Protein AF-A0A8E0RUT9-F1 (afdb_monomer_lite)

Sequence (153 aa):
MPPTNKKTEAVKDSVINVTVAFLDEHVESFKVLGRCLGQQLYDLVIGKLGSFEYQYFDLAFLDVEGNHNGRGFLYSFIRYLFALQLKRDFFNGLLHSNRNTSLLLAAFIVQSELGDYMETECKSYAYLKKHHLLRSAPDSYLMRVMELHQTLV

Radius of gyration: 24.09 Å; chains: 1; bounding box: 46×38×88 Å

pLDDT: mean 71.98, std 14.29, range [40.0, 93.06]

Foldseek 3Di:
DDDDDPPPPPPDFDWDWDWDQDPVRDIDIDTDTPPDDLVNVLCVVVVVVDDDCSVPDDDDDDDPVNPPVVCVVVVVVVVVVVLVVVVVCLLVVVDDDDLVVSLLNLLVVCCVPVNADDCVVPVDLVVVCVPVSCVPPDRVSSRSSSVSSNVPD

Secondary structure (DSSP, 8-state):
--------------EEEEEEE-TTS-EEEEEEETT--HHHHHHHHHHHH-TTSGGG--PPP--TT--TTHHHHHHHHHHHHHHHHHHHHHHTT-S---HHHHHHHHHHHHHHHH-S--TTT-SSGGGGGGSTTTTTS-HHHHHHHHHHHTT--

Organism: NCBI:txid27845

InterPro domains:
  IPR000299 FERM domain [PS50057] (1-153)
  IPR014352 FERM/acyl-CoA-binding protein superfamily [G3DSA:1.20.80.10] (72-153)
  IPR018979 FERM, N-terminal [PF09379] (20-68)
  IPR019748 FERM central domain [PF00373] (77-151)
  IPR019748 FERM central domain [cd14473] (79-153)
  IPR029071 Ubiquitin-like domain superfamily [SSF54236] (14-68)
  IPR035963 FERM superfamily, second domain [SSF47031] (76-152)
  IPR051835 RAC1-specific guanine nucleotide exchange factor [PTHR45858] (79-151)

Structure (mmCIF, N/CA/C/O backbone):
data_AF-A0A8E0RUT9-F1
#
_entry.id   AF-A0A8E0RUT9-F1
#
loop_
_atom_site.group_PDB
_atom_site.id
_atom_site.type_symbol
_atom_site.label_atom_id
_atom_site.label_alt_id
_atom_site.label_comp_id
_atom_site.label_asym_id
_atom_site.label_entity_id
_atom_site.label_seq_id
_atom_site.pdbx_PDB_ins_code
_atom_site.Cartn_x
_atom_site.Cartn_y
_atom_site.Cartn_z
_atom_site.occupancy
_atom_site.B_iso_or_equiv
_atom_site.auth_seq_id
_atom_site.auth_comp_id
_atom_site.auth_asym_id
_atom_site.auth_atom_id
_atom_site.pdbx_PDB_model_num
ATOM 1 N N . MET A 1 1 ? -16.605 -20.788 64.939 1.00 46.91 1 MET A N 1
ATOM 2 C CA . MET A 1 1 ? -16.341 -20.005 63.712 1.00 46.91 1 MET A CA 1
ATOM 3 C C . MET A 1 1 ? -16.021 -20.962 62.574 1.00 46.91 1 MET A C 1
ATOM 5 O O . MET A 1 1 ? -15.050 -21.693 62.713 1.00 46.91 1 MET A O 1
ATOM 9 N N . PRO A 1 2 ? -16.805 -20.988 61.486 1.00 44.12 2 PRO A N 1
ATOM 10 C CA . PRO A 1 2 ? -16.367 -21.492 60.189 1.00 44.12 2 PRO A CA 1
ATOM 11 C C . PRO A 1 2 ? -15.954 -20.329 59.256 1.00 44.12 2 PRO A C 1
ATOM 13 O O . PRO A 1 2 ? -16.299 -19.175 59.530 1.00 44.12 2 PRO A O 1
ATOM 16 N N . PRO A 1 3 ? -15.167 -20.600 58.199 1.00 43.62 3 PRO A N 1
ATOM 17 C CA . PRO A 1 3 ? -14.435 -19.580 57.456 1.00 43.62 3 PRO A CA 1
ATOM 18 C C . PRO A 1 3 ? -15.336 -18.773 56.515 1.00 43.62 3 PRO A C 1
ATOM 20 O O . PRO A 1 3 ? -16.315 -19.268 55.957 1.00 43.62 3 PRO A O 1
ATOM 23 N N . THR A 1 4 ? -14.970 -17.508 56.330 1.00 45.06 4 THR A N 1
ATOM 24 C CA . THR A 1 4 ? -15.587 -16.565 55.400 1.00 45.06 4 THR A CA 1
ATOM 25 C C . THR A 1 4 ? -15.369 -17.010 53.954 1.00 45.06 4 THR A C 1
ATOM 27 O O . THR A 1 4 ? -14.261 -16.980 53.423 1.00 45.06 4 THR A O 1
ATOM 30 N N . ASN A 1 5 ? -16.458 -17.414 53.299 1.00 40.00 5 ASN A N 1
ATOM 31 C CA . ASN A 1 5 ? -16.493 -17.673 51.868 1.00 40.00 5 ASN A CA 1
ATOM 32 C C . ASN A 1 5 ? -16.361 -16.328 51.135 1.00 40.00 5 ASN A C 1
ATOM 34 O O . ASN A 1 5 ? -17.301 -15.527 51.128 1.00 40.00 5 ASN A O 1
ATOM 38 N N . LYS A 1 6 ? -15.185 -16.048 50.559 1.00 46.47 6 LYS A N 1
ATOM 39 C CA . LYS A 1 6 ? -15.023 -14.961 49.588 1.00 46.47 6 LYS A CA 1
ATOM 40 C C . LYS A 1 6 ? -15.904 -15.309 48.391 1.00 46.47 6 LYS A C 1
ATOM 42 O O . LYS A 1 6 ? -15.520 -16.119 47.556 1.00 46.47 6 LYS A O 1
ATOM 47 N N . LYS A 1 7 ? -17.102 -14.722 48.335 1.00 40.41 7 LYS A N 1
ATOM 48 C CA . LYS A 1 7 ? -17.927 -14.716 47.129 1.00 40.41 7 LYS A CA 1
ATOM 49 C C . LYS A 1 7 ? -17.090 -14.086 46.020 1.00 40.41 7 LYS A C 1
ATOM 51 O O . LYS A 1 7 ? -16.841 -12.886 46.040 1.00 40.41 7 LYS A O 1
ATOM 56 N N . THR A 1 8 ? -16.632 -14.903 45.083 1.00 45.19 8 THR A N 1
ATOM 57 C CA . THR A 1 8 ? -16.187 -14.443 43.773 1.00 45.19 8 THR A CA 1
ATOM 58 C C . THR A 1 8 ? -17.423 -13.857 43.100 1.00 45.19 8 THR A C 1
ATOM 60 O O . THR A 1 8 ? -18.260 -14.590 42.576 1.00 45.19 8 THR A O 1
ATOM 63 N N . GLU A 1 9 ? -17.618 -12.546 43.229 1.00 42.91 9 GLU A N 1
ATOM 64 C CA . GLU A 1 9 ? -18.656 -11.835 42.493 1.00 42.91 9 GLU A CA 1
ATOM 65 C C . GLU A 1 9 ? -18.352 -11.999 41.004 1.00 42.91 9 GLU A C 1
ATOM 67 O O . GLU A 1 9 ? -17.346 -11.506 40.495 1.00 42.91 9 GLU A O 1
ATOM 72 N N . ALA A 1 10 ? -19.190 -12.772 40.313 1.00 50.81 10 ALA A N 1
ATOM 73 C CA . ALA A 1 10 ? -19.152 -12.870 38.868 1.00 50.81 10 ALA A CA 1
ATOM 74 C C . ALA A 1 10 ? -19.429 -11.469 38.309 1.00 50.81 10 ALA A C 1
ATOM 76 O O . ALA A 1 10 ? -20.559 -10.983 38.381 1.00 50.81 10 ALA A O 1
ATOM 77 N N . VAL A 1 11 ? -18.385 -10.809 37.801 1.00 58.06 11 VAL A N 1
ATOM 78 C CA . VAL A 1 11 ? -18.504 -9.531 37.097 1.00 58.06 11 VAL A CA 1
ATOM 79 C C . VAL A 1 11 ? -19.512 -9.743 35.972 1.00 58.06 11 VAL A C 1
ATOM 81 O O . VAL A 1 11 ? -19.301 -10.558 35.075 1.00 58.06 11 VAL A O 1
ATOM 84 N N . LYS A 1 12 ? -20.661 -9.074 36.079 1.00 58.72 12 LYS A N 1
ATOM 85 C CA . LYS A 1 12 ? -21.723 -9.117 35.078 1.00 58.72 12 LYS A CA 1
ATOM 86 C C . LYS A 1 12 ? -21.131 -8.520 33.804 1.00 58.72 12 LYS A C 1
ATOM 88 O O . LYS A 1 12 ? -20.824 -7.330 33.801 1.00 58.72 12 LYS A O 1
ATOM 93 N N . ASP A 1 13 ? -20.919 -9.327 32.766 1.00 64.81 13 ASP A N 1
ATOM 94 C CA . ASP A 1 13 ? -20.363 -8.810 31.516 1.00 64.81 13 ASP A CA 1
ATOM 95 C C . ASP A 1 13 ? -21.309 -7.750 30.953 1.00 64.81 13 ASP A C 1
ATOM 97 O O . ASP A 1 13 ? -22.420 -8.051 30.510 1.00 64.81 13 ASP A O 1
ATOM 101 N N . SER A 1 14 ? -20.885 -6.492 30.998 1.00 79.94 14 SER A N 1
ATOM 102 C CA . SER A 1 14 ? -21.578 -5.420 30.303 1.00 79.94 14 SER A CA 1
ATOM 103 C C . SER A 1 14 ? -21.411 -5.638 28.804 1.00 79.94 14 SER A C 1
ATOM 105 O O . SER A 1 14 ? -20.321 -5.947 28.334 1.00 79.94 14 SER A O 1
ATOM 107 N N . VAL A 1 15 ? -22.489 -5.511 28.035 1.00 85.00 15 VAL A N 1
ATOM 108 C CA . VAL A 1 15 ? -22.394 -5.501 26.571 1.00 85.00 15 VAL A CA 1
ATOM 109 C C . VAL A 1 15 ? -22.067 -4.077 26.139 1.00 85.00 15 VAL A C 1
ATOM 111 O O . VAL A 1 15 ? -22.747 -3.136 26.547 1.00 85.00 15 VAL A O 1
ATOM 114 N N . ILE A 1 16 ? -21.030 -3.927 25.324 1.00 80.88 16 ILE A N 1
ATOM 115 C CA . ILE A 1 16 ? -20.590 -2.670 24.726 1.00 80.88 16 ILE A CA 1
ATOM 116 C C . ILE A 1 16 ? -20.952 -2.702 23.240 1.00 80.88 16 ILE A C 1
ATOM 118 O O . ILE A 1 16 ? -20.808 -3.727 22.569 1.00 80.88 16 ILE A O 1
ATOM 122 N N . ASN A 1 17 ? -21.436 -1.572 22.729 1.00 80.62 17 ASN A N 1
ATOM 123 C CA . ASN A 1 17 ? -21.625 -1.372 21.298 1.00 80.62 17 ASN A CA 1
ATOM 124 C C . ASN A 1 17 ? -20.351 -0.746 20.729 1.00 80.62 17 ASN A C 1
ATOM 126 O O . ASN A 1 17 ? -19.985 0.359 21.128 1.00 80.62 17 ASN A O 1
ATOM 130 N N . VAL A 1 18 ? -19.698 -1.442 19.806 1.00 81.12 18 VAL A N 1
ATOM 131 C CA . VAL A 1 18 ? -18.539 -0.941 19.068 1.00 81.12 18 VAL A CA 1
ATOM 132 C C . VAL A 1 18 ? -18.970 -0.649 17.643 1.00 81.12 18 VAL A C 1
ATOM 134 O O . VAL A 1 18 ? -19.559 -1.502 16.985 1.00 81.12 18 VAL A O 1
ATOM 137 N N . THR A 1 19 ? -18.685 0.553 17.167 1.00 81.00 19 THR A N 1
ATOM 138 C CA . THR A 1 19 ? -19.010 0.970 15.804 1.00 81.00 19 THR A CA 1
ATOM 139 C C . THR A 1 19 ? -17.753 0.908 14.952 1.00 81.00 19 THR A C 1
ATOM 141 O O . THR A 1 19 ? -16.734 1.486 15.322 1.00 81.00 19 THR A O 1
ATOM 144 N N . VAL A 1 20 ? -17.830 0.210 13.822 1.00 81.31 20 VAL A N 1
ATOM 145 C CA . VAL A 1 20 ? -16.723 0.029 12.880 1.00 81.31 20 VAL A CA 1
ATOM 146 C C . VAL A 1 20 ? -17.121 0.649 11.550 1.00 81.31 20 VAL A C 1
ATOM 148 O O . VAL A 1 20 ? -18.185 0.342 11.015 1.00 81.31 20 VAL A O 1
ATOM 151 N N . ALA A 1 21 ? -16.273 1.536 11.038 1.00 76.88 21 ALA A N 1
ATOM 152 C CA . ALA A 1 21 ? -16.389 2.063 9.686 1.00 76.88 21 ALA A CA 1
ATOM 153 C C . ALA A 1 21 ? -15.555 1.190 8.741 1.00 76.88 21 ALA A C 1
ATOM 155 O O . ALA A 1 21 ? -14.364 0.982 8.976 1.00 76.88 21 ALA A O 1
ATOM 156 N N . PHE A 1 22 ? -16.189 0.672 7.697 1.00 77.56 22 PHE A N 1
ATOM 157 C CA . PHE A 1 22 ? -15.549 -0.098 6.640 1.00 77.56 22 PHE A CA 1
ATOM 158 C C . PHE A 1 22 ? -14.987 0.822 5.549 1.00 77.56 22 PHE A C 1
ATOM 160 O O . PHE A 1 22 ? -15.278 2.017 5.492 1.00 77.56 22 PHE A O 1
ATOM 167 N N . LEU A 1 23 ? -14.144 0.258 4.680 1.00 68.12 23 LEU A N 1
ATOM 168 C CA . LEU A 1 23 ? -13.444 1.001 3.624 1.00 68.12 23 LEU A CA 1
ATOM 169 C C . LEU A 1 23 ? -14.373 1.552 2.531 1.00 68.12 23 LEU A C 1
ATOM 171 O O . LEU A 1 23 ? -13.977 2.457 1.805 1.00 68.12 23 LEU A O 1
ATOM 175 N N . ASP A 1 24 ? -15.585 1.013 2.417 1.00 65.38 24 ASP A N 1
ATOM 176 C CA . ASP A 1 24 ? -16.651 1.476 1.522 1.00 65.38 24 ASP A CA 1
ATOM 177 C C . ASP A 1 24 ? -17.556 2.540 2.170 1.00 65.38 24 ASP A C 1
ATOM 179 O O . ASP A 1 24 ? -18.637 2.826 1.660 1.00 65.38 24 ASP A O 1
ATOM 183 N N . GLU A 1 25 ? -17.123 3.109 3.299 1.00 60.59 25 GLU A N 1
ATOM 184 C CA . GLU A 1 25 ? -17.860 4.085 4.109 1.00 60.59 25 GLU A CA 1
ATOM 185 C C . GLU A 1 25 ? -19.121 3.523 4.794 1.00 60.59 25 GLU A C 1
ATOM 187 O O . GLU A 1 25 ? -19.802 4.250 5.524 1.00 60.59 25 GLU A O 1
ATOM 192 N N . HIS A 1 26 ? -19.418 2.225 4.647 1.00 78.31 26 HIS A N 1
ATOM 193 C CA . HIS A 1 26 ? -20.459 1.574 5.433 1.00 78.31 26 HIS A CA 1
ATOM 194 C C . HIS A 1 26 ? -20.043 1.512 6.905 1.00 78.31 26 HIS A C 1
ATOM 196 O O . HIS A 1 26 ? -18.897 1.225 7.247 1.00 78.31 26 HIS A O 1
ATOM 202 N N . VAL A 1 27 ? -20.991 1.756 7.805 1.00 78.56 27 VAL A N 1
ATOM 203 C CA . VAL A 1 27 ? -20.755 1.722 9.248 1.00 78.56 27 VAL A CA 1
ATOM 204 C C . VAL A 1 27 ? -21.629 0.640 9.862 1.00 78.56 27 VAL A C 1
ATOM 206 O O . VAL A 1 27 ? -22.849 0.669 9.713 1.00 78.56 27 VAL A O 1
ATOM 209 N N . GLU A 1 28 ? -21.022 -0.289 10.598 1.00 83.56 28 GLU A N 1
ATOM 210 C CA . GLU A 1 28 ? -21.748 -1.355 11.291 1.00 83.56 28 GLU A CA 1
ATOM 211 C C . GLU A 1 28 ? -21.436 -1.351 12.785 1.00 83.56 28 GLU A C 1
ATOM 213 O O . GLU A 1 28 ? -20.314 -1.084 13.224 1.00 83.56 28 GLU A O 1
ATOM 218 N N . SER A 1 29 ? -22.457 -1.650 13.584 1.00 87.50 29 SER A N 1
ATOM 219 C CA . SER A 1 29 ? -22.329 -1.757 15.032 1.00 87.50 29 SER A CA 1
ATOM 220 C C . SER A 1 29 ? -22.289 -3.216 15.467 1.00 87.50 29 SER A C 1
ATOM 222 O O . SER A 1 29 ? -23.209 -3.992 15.207 1.00 87.50 29 SER A O 1
ATOM 224 N N . PHE A 1 30 ? -21.251 -3.556 16.219 1.00 86.25 30 PHE A N 1
ATOM 225 C CA . PHE A 1 30 ? -21.020 -4.867 16.797 1.00 86.25 30 PHE A CA 1
ATOM 226 C C . PHE A 1 30 ? -21.287 -4.822 18.297 1.00 86.25 30 PHE A C 1
ATOM 228 O O . PHE A 1 30 ? -20.790 -3.958 19.020 1.00 86.25 30 PHE A O 1
ATOM 235 N N . LYS A 1 31 ? -22.087 -5.774 18.777 1.00 86.56 31 LYS A N 1
ATOM 236 C CA . LYS A 1 31 ? -22.329 -5.977 20.206 1.00 86.56 31 LYS A CA 1
ATOM 237 C C . LYS A 1 31 ? -21.302 -6.958 20.735 1.00 86.56 31 LYS A C 1
ATOM 239 O O . LYS A 1 31 ? -21.338 -8.130 20.368 1.00 86.56 31 LYS A O 1
ATOM 244 N N . VAL A 1 32 ? -20.419 -6.489 21.605 1.00 85.38 32 VAL A N 1
ATOM 245 C CA . VAL A 1 32 ? -19.369 -7.310 22.213 1.00 85.38 32 VAL A CA 1
ATOM 246 C C . VAL A 1 32 ? -19.428 -7.217 23.729 1.00 85.38 32 VAL A C 1
ATOM 248 O O . VAL A 1 32 ? -19.957 -6.263 24.292 1.00 85.38 32 VAL A O 1
ATOM 251 N N . LEU A 1 33 ? -18.913 -8.227 24.421 1.00 81.44 33 LEU A N 1
ATOM 252 C CA . LEU A 1 33 ? -18.790 -8.170 25.877 1.00 81.44 33 LEU A CA 1
ATOM 253 C C . LEU A 1 33 ? -17.712 -7.146 26.257 1.00 81.44 33 LEU A C 1
ATOM 255 O O . LEU A 1 33 ? -16.726 -6.995 25.549 1.00 81.44 33 LEU A O 1
ATOM 259 N N . GLY A 1 34 ? -17.836 -6.482 27.402 1.00 71.94 34 GLY A N 1
ATOM 260 C CA . GLY A 1 34 ? -16.840 -5.510 27.865 1.00 71.94 34 GLY A CA 1
ATOM 261 C C . GLY A 1 34 ? -15.476 -6.129 28.170 1.00 71.94 34 GLY A C 1
ATOM 262 O O . GLY A 1 34 ? -14.470 -5.433 28.194 1.00 71.94 34 GLY A O 1
ATOM 263 N N . ARG A 1 35 ? -15.437 -7.456 28.339 1.00 76.25 35 ARG A N 1
ATOM 264 C CA . ARG A 1 35 ? -14.217 -8.266 28.445 1.00 76.25 35 ARG A CA 1
ATOM 265 C C . ARG A 1 35 ? -13.730 -8.848 27.110 1.00 76.25 35 ARG A C 1
ATOM 267 O O . ARG A 1 35 ? -12.836 -9.689 27.113 1.00 76.25 35 ARG A O 1
ATOM 274 N N . CYS A 1 36 ? -14.371 -8.492 25.996 1.00 73.38 36 CYS A N 1
ATOM 275 C CA . CYS A 1 36 ? -14.021 -8.988 24.669 1.00 73.38 36 CYS A CA 1
ATOM 276 C C . CYS A 1 36 ? -12.587 -8.584 24.329 1.00 73.38 36 CYS A C 1
ATOM 278 O O . CYS A 1 36 ? -12.206 -7.423 24.481 1.00 73.38 36 CYS A O 1
ATOM 280 N N . LEU A 1 37 ? -11.797 -9.544 23.853 1.00 74.31 37 LEU A N 1
ATOM 281 C CA . LEU A 1 37 ? -10.453 -9.263 23.357 1.00 74.31 37 LEU A CA 1
ATOM 282 C C . LEU A 1 37 ? -10.535 -8.598 21.978 1.00 74.31 37 LEU A C 1
ATOM 284 O O . LEU A 1 37 ? -11.465 -8.865 21.215 1.00 74.31 37 LEU A O 1
ATOM 288 N N . GLY A 1 38 ? -9.532 -7.788 21.628 1.00 68.81 38 GLY A N 1
ATOM 289 C CA . GLY A 1 38 ? -9.457 -7.138 20.311 1.00 68.81 38 GLY A CA 1
ATOM 290 C C . GLY A 1 38 ? -9.524 -8.135 19.148 1.00 68.81 38 GLY A C 1
ATOM 291 O O . GLY A 1 38 ? -10.244 -7.897 18.186 1.00 68.81 38 GLY A O 1
ATOM 292 N N . GLN A 1 39 ? -8.890 -9.306 19.294 1.00 72.38 39 GLN A N 1
ATOM 293 C CA . GLN A 1 39 ? -8.951 -10.380 18.295 1.00 72.38 39 GLN A CA 1
ATOM 294 C C . GLN A 1 39 ? -10.378 -10.900 18.070 1.00 72.38 39 GLN A C 1
ATOM 296 O O . GLN A 1 39 ? -10.777 -11.146 16.942 1.00 72.38 39 GLN A O 1
ATOM 301 N N . GLN A 1 40 ? -11.179 -11.020 19.131 1.00 75.25 40 GLN A N 1
ATOM 302 C CA . GLN A 1 40 ? -12.556 -11.507 19.015 1.00 75.25 40 GLN A CA 1
ATOM 303 C C . GLN A 1 40 ? -13.452 -10.502 18.282 1.00 75.25 40 GLN A C 1
ATOM 305 O O . GLN A 1 40 ? -14.327 -10.900 17.518 1.00 75.25 40 GLN A O 1
ATOM 310 N N . LEU A 1 41 ? -13.231 -9.200 18.492 1.00 78.88 41 LEU A N 1
ATOM 311 C CA . LEU A 1 41 ? -13.899 -8.155 17.716 1.00 78.88 41 LEU A CA 1
ATOM 312 C C . LEU A 1 41 ? -13.443 -8.187 16.251 1.00 78.88 41 LEU A C 1
ATOM 314 O O . LEU A 1 41 ? -14.280 -8.114 15.357 1.00 78.88 41 LEU A O 1
ATOM 318 N N . TYR A 1 42 ? -12.140 -8.334 16.009 1.00 79.38 42 TYR A N 1
ATOM 319 C CA . TYR A 1 42 ? -11.573 -8.452 14.668 1.00 79.38 42 TYR A CA 1
ATOM 320 C C . TYR A 1 42 ? -12.199 -9.612 13.883 1.00 79.38 42 TYR A C 1
ATOM 322 O O . TYR A 1 42 ? -12.700 -9.411 12.778 1.00 79.38 42 TYR A O 1
ATOM 330 N N . ASP A 1 43 ? -12.279 -10.798 14.487 1.00 80.62 43 ASP A N 1
ATOM 331 C CA . ASP A 1 43 ? -12.856 -11.985 13.852 1.00 80.62 43 ASP A CA 1
ATOM 332 C C . ASP A 1 43 ? -14.339 -11.778 13.478 1.00 80.62 43 ASP A C 1
ATOM 334 O O . ASP A 1 43 ? -14.788 -12.233 12.424 1.00 80.62 43 ASP A O 1
ATOM 338 N N . LEU A 1 44 ? -15.103 -11.044 14.300 1.00 83.69 44 LEU A N 1
ATOM 339 C CA . LEU A 1 44 ? -16.501 -10.693 14.010 1.00 83.69 44 LEU A CA 1
ATOM 340 C C . LEU A 1 44 ? -16.631 -9.740 12.815 1.00 83.69 44 LEU A C 1
ATOM 342 O O . LEU A 1 44 ? -17.517 -9.924 11.979 1.00 83.69 44 LEU A O 1
ATOM 346 N N . VAL A 1 45 ? -15.759 -8.733 12.738 1.00 82.50 45 VAL A N 1
ATOM 347 C CA . VAL A 1 45 ? -15.743 -7.739 11.654 1.00 82.50 45 VAL A CA 1
ATOM 348 C C . VAL A 1 45 ? -15.337 -8.396 10.337 1.00 82.50 45 VAL A C 1
ATOM 350 O O . VAL A 1 45 ? -16.002 -8.229 9.317 1.00 82.50 45 VAL A O 1
ATOM 353 N N . ILE A 1 46 ? -14.284 -9.210 10.360 1.00 79.12 46 ILE A N 1
ATOM 354 C CA . ILE A 1 46 ? -13.813 -9.948 9.189 1.00 79.12 46 ILE A CA 1
ATOM 355 C C . ILE A 1 46 ? -14.828 -10.997 8.728 1.00 79.12 46 ILE A C 1
ATOM 357 O O . ILE A 1 46 ? -15.034 -11.171 7.525 1.00 79.12 46 ILE A O 1
ATOM 361 N N . GLY A 1 47 ? -15.510 -11.667 9.660 1.00 78.25 47 GLY A N 1
ATOM 362 C CA . GLY A 1 47 ? -16.571 -12.620 9.340 1.00 78.25 47 GLY A CA 1
ATOM 363 C C . GLY A 1 47 ? -17.707 -12.013 8.507 1.00 78.25 47 GLY A C 1
ATOM 364 O O . GLY A 1 47 ? -18.367 -12.737 7.763 1.00 78.25 47 GLY A O 1
ATOM 365 N N 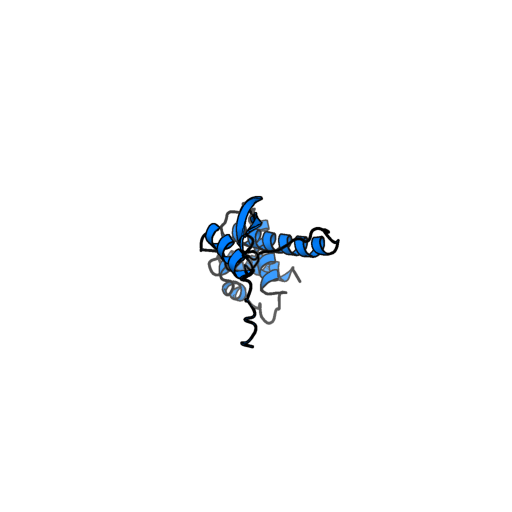. LYS A 1 48 ? -17.910 -10.689 8.579 1.00 76.94 48 LYS A N 1
ATOM 366 C CA . LYS A 1 48 ? -18.873 -9.951 7.748 1.00 76.94 48 LYS A CA 1
ATOM 367 C C . LYS A 1 48 ? -18.360 -9.610 6.348 1.00 76.94 48 LYS A C 1
ATOM 369 O O . LYS A 1 48 ? -19.169 -9.543 5.428 1.00 76.94 48 LYS A O 1
ATOM 374 N N . LEU A 1 49 ? -17.050 -9.430 6.176 1.00 70.31 49 LEU A N 1
ATOM 375 C CA . LEU A 1 49 ? -16.428 -8.989 4.918 1.00 70.31 49 LEU A CA 1
ATOM 376 C C . LEU A 1 49 ? -16.249 -10.106 3.876 1.00 70.31 49 LEU A C 1
ATOM 378 O O . LEU A 1 49 ? -16.082 -9.819 2.694 1.00 70.31 49 LEU A O 1
ATOM 382 N N . GLY A 1 50 ? -16.328 -11.376 4.279 1.00 61.19 50 GLY A N 1
ATOM 383 C CA . GLY A 1 50 ? -16.160 -12.505 3.363 1.00 61.19 50 GLY A CA 1
ATOM 384 C C . GLY A 1 50 ? -14.687 -12.854 3.099 1.00 61.19 50 GLY A C 1
ATOM 385 O O . GLY A 1 50 ? -13.782 -12.027 3.096 1.00 61.19 50 GLY A O 1
ATOM 386 N N . SER A 1 51 ? -14.427 -14.147 2.934 1.00 55.84 51 SER A N 1
ATOM 387 C CA . SER A 1 51 ? -13.193 -14.814 3.369 1.00 55.84 51 SER A CA 1
ATOM 388 C C . SER A 1 51 ? -11.960 -14.697 2.463 1.00 55.84 51 SER A C 1
ATOM 390 O O . SER A 1 51 ? -11.008 -15.437 2.681 1.00 55.84 51 SER A O 1
ATOM 392 N N . PHE A 1 52 ? -11.935 -13.844 1.439 1.00 51.28 52 PHE A N 1
ATOM 393 C CA . PHE A 1 52 ? -10.871 -13.937 0.424 1.00 51.28 52 PHE A CA 1
ATOM 394 C C . PHE A 1 52 ? -9.724 -12.926 0.559 1.00 51.28 52 PHE A C 1
ATOM 396 O O . PHE A 1 52 ? -8.649 -13.188 0.028 1.00 51.28 52 PHE A O 1
ATOM 403 N N . GLU A 1 53 ? -9.884 -11.838 1.321 1.00 52.88 53 GLU A N 1
ATOM 404 C CA . GLU A 1 53 ? -8.843 -10.794 1.440 1.00 52.88 53 GLU A CA 1
ATOM 405 C C . GLU A 1 53 ? -8.552 -10.360 2.896 1.00 52.88 53 GLU A C 1
ATOM 407 O O . GLU A 1 53 ? -7.900 -9.351 3.138 1.00 52.88 53 GLU A O 1
ATOM 412 N N . TYR A 1 54 ? -8.990 -11.121 3.904 1.00 57.28 54 TYR A N 1
ATOM 413 C CA . TYR A 1 54 ? -8.955 -10.662 5.303 1.00 57.28 54 TYR A CA 1
ATOM 414 C C . TYR A 1 54 ? -7.571 -10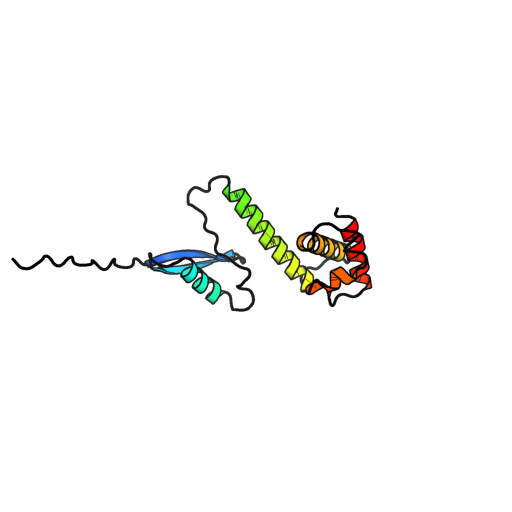.573 5.944 1.00 57.28 54 TYR A C 1
ATOM 416 O O . TYR A 1 54 ? -7.384 -9.857 6.918 1.00 57.28 54 TYR A O 1
ATOM 424 N N . GLN A 1 55 ? -6.588 -11.288 5.410 1.00 52.47 55 GLN A N 1
ATOM 425 C CA . GLN A 1 55 ? -5.206 -11.242 5.892 1.00 52.47 55 GLN A CA 1
ATOM 426 C C . GLN A 1 55 ? -4.502 -9.901 5.594 1.00 52.47 55 GLN A C 1
ATOM 428 O O . GLN A 1 55 ? -3.337 -9.733 5.943 1.00 52.47 55 GLN A O 1
ATOM 433 N N . TYR A 1 56 ? -5.204 -8.958 4.953 1.00 56.28 56 TYR A N 1
ATOM 434 C CA . TYR A 1 56 ? -4.698 -7.652 4.533 1.00 56.28 56 TYR A CA 1
ATOM 435 C C . TYR A 1 56 ? -5.347 -6.466 5.271 1.00 56.28 56 TYR A C 1
ATOM 437 O O . TYR A 1 56 ? -5.064 -5.319 4.928 1.00 56.28 56 TYR A O 1
ATOM 445 N N . PHE A 1 57 ? -6.198 -6.722 6.273 1.00 63.69 57 PHE A N 1
ATOM 446 C CA . PHE A 1 57 ? -6.914 -5.689 7.030 1.00 63.69 57 PHE A CA 1
ATOM 447 C C . PHE A 1 57 ? -6.589 -5.751 8.528 1.00 63.69 57 PHE A C 1
ATOM 449 O O . PHE A 1 57 ? -6.188 -6.787 9.043 1.00 63.69 57 PHE A O 1
ATOM 456 N N . ASP A 1 58 ? -6.757 -4.626 9.223 1.00 61.53 58 ASP A N 1
ATOM 457 C CA . ASP A 1 58 ? -6.623 -4.516 10.681 1.00 61.53 58 ASP A CA 1
ATOM 458 C C . ASP A 1 58 ? -7.636 -3.487 11.214 1.00 61.53 58 ASP A C 1
ATOM 460 O O . ASP A 1 58 ? -8.165 -2.670 10.452 1.00 61.53 58 ASP A O 1
ATOM 464 N N . LEU A 1 59 ? -7.919 -3.518 12.516 1.00 66.94 59 LEU A N 1
ATOM 465 C CA . LEU A 1 59 ? -8.762 -2.541 13.198 1.00 66.94 59 LEU A CA 1
ATOM 466 C C . LEU A 1 59 ? -7.907 -1.418 13.792 1.00 66.94 59 LEU A C 1
ATOM 468 O O . LEU A 1 59 ? -7.117 -1.630 14.708 1.00 66.94 59 LEU A O 1
ATOM 472 N N . ALA A 1 60 ? -8.129 -0.190 13.329 1.00 64.69 60 ALA A N 1
ATOM 473 C CA . ALA A 1 60 ? -7.571 1.007 13.951 1.00 64.69 60 ALA A CA 1
ATOM 474 C C . ALA A 1 60 ? -8.612 1.667 14.870 1.00 64.69 60 ALA A C 1
ATOM 476 O O . ALA A 1 60 ? -9.772 1.825 14.487 1.00 64.69 60 ALA A O 1
ATOM 477 N N . PHE A 1 61 ? -8.198 2.089 16.069 1.00 64.25 61 PHE A N 1
ATOM 478 C CA . PHE A 1 61 ? -9.032 2.891 16.968 1.00 64.25 61 PHE A CA 1
ATOM 479 C C . PHE A 1 61 ? -8.620 4.367 16.917 1.00 64.25 61 PHE A C 1
ATOM 481 O O . PHE A 1 61 ? -7.446 4.695 16.740 1.00 64.25 61 PHE A O 1
ATOM 488 N N . LEU A 1 62 ? -9.590 5.263 17.098 1.00 52.25 62 LEU A N 1
ATOM 489 C CA . LEU A 1 62 ? -9.354 6.693 17.288 1.00 52.25 62 LEU A CA 1
ATOM 490 C C . LEU A 1 62 ? -9.793 7.066 18.704 1.00 52.25 62 LEU A C 1
ATOM 492 O O . LEU A 1 62 ? -10.913 6.754 19.103 1.00 52.25 62 LEU A O 1
ATOM 496 N N . ASP A 1 63 ? -8.902 7.707 19.458 1.00 49.09 63 ASP A N 1
ATOM 497 C CA . ASP A 1 63 ? -9.213 8.220 20.794 1.00 49.09 63 ASP A CA 1
ATOM 498 C C . ASP A 1 63 ? -9.969 9.563 20.716 1.00 49.09 63 ASP A C 1
ATOM 500 O O . ASP A 1 63 ? -9.809 10.333 19.762 1.00 49.09 63 ASP A O 1
ATOM 504 N N . VAL A 1 64 ? -10.780 9.841 21.741 1.00 50.38 64 VAL A N 1
ATOM 505 C CA . VAL A 1 64 ? -11.754 10.941 21.858 1.00 50.38 64 VAL A CA 1
ATOM 506 C C . VAL A 1 64 ? -11.109 12.326 21.709 1.00 50.38 64 VAL A C 1
ATOM 508 O O . VAL A 1 64 ? -11.779 13.277 21.313 1.00 50.38 64 VAL A O 1
ATOM 511 N N . GLU A 1 65 ? -9.805 12.4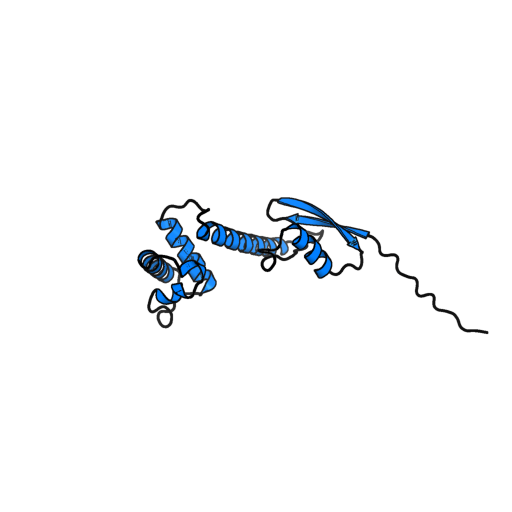54 21.955 1.00 50.81 65 GLU A N 1
ATOM 512 C CA . GLU A 1 65 ? -9.106 13.743 21.908 1.00 50.81 65 GLU A CA 1
ATOM 513 C C . GLU A 1 65 ? -8.500 14.110 20.548 1.00 50.81 65 GLU A C 1
ATOM 515 O O . GLU A 1 65 ? -7.999 15.222 20.398 1.00 50.81 65 GLU A O 1
ATOM 520 N N . GLY A 1 66 ? -8.531 13.235 19.533 1.00 50.31 66 GLY A N 1
ATOM 521 C CA . GLY A 1 66 ? -8.060 13.596 18.187 1.00 50.31 66 GLY A CA 1
ATOM 522 C C . GLY A 1 66 ? -6.653 14.222 18.161 1.00 50.31 66 GLY A C 1
ATOM 523 O O . GLY A 1 66 ? -6.398 15.141 17.377 1.00 50.31 66 GLY A O 1
ATOM 524 N N . ASN A 1 67 ? -5.755 13.770 19.046 1.00 43.38 67 ASN A N 1
ATOM 525 C CA . ASN A 1 67 ? -4.491 14.449 19.304 1.00 43.38 67 ASN A CA 1
ATOM 526 C C . ASN A 1 67 ? -3.600 14.466 18.046 1.00 43.38 67 ASN A C 1
ATOM 528 O O . ASN A 1 67 ? -3.494 13.486 17.302 1.00 43.38 67 ASN A O 1
ATOM 532 N N . HIS A 1 68 ? -2.966 15.608 17.794 1.00 46.47 68 HIS A N 1
ATOM 533 C CA . HIS A 1 68 ? -2.497 16.085 16.487 1.00 46.47 68 HIS A CA 1
ATOM 534 C C . HIS A 1 68 ? -1.339 15.300 15.834 1.00 46.47 68 HIS A C 1
ATOM 536 O O . HIS A 1 68 ? -0.904 15.654 14.741 1.00 46.47 68 HIS A O 1
ATOM 542 N N . ASN A 1 69 ? -0.916 14.180 16.420 1.00 47.50 69 ASN A N 1
ATOM 543 C CA . ASN A 1 69 ? 0.006 13.217 15.809 1.00 47.50 69 ASN A CA 1
ATOM 544 C C . ASN A 1 69 ? -0.720 12.023 15.149 1.00 47.50 69 ASN A C 1
ATOM 546 O O . ASN A 1 69 ? -0.134 11.315 14.331 1.00 47.50 69 ASN A O 1
ATOM 550 N N . GLY A 1 70 ? -2.018 11.836 15.425 1.00 47.00 70 GLY A N 1
ATOM 551 C CA . GLY A 1 70 ? -2.854 10.790 14.827 1.00 47.00 70 GLY A CA 1
ATOM 552 C C . GLY A 1 70 ? -3.252 11.070 13.378 1.00 47.00 70 GLY A C 1
ATOM 553 O O . GLY A 1 70 ? -3.426 10.134 12.606 1.00 47.00 70 GLY A O 1
ATOM 554 N N . ARG A 1 71 ? -3.309 12.343 12.951 1.00 47.47 71 ARG A N 1
ATOM 555 C CA . ARG A 1 71 ? -3.530 12.672 11.531 1.00 47.47 71 ARG A CA 1
ATOM 556 C C . ARG A 1 71 ? -2.386 12.183 10.655 1.00 47.47 71 ARG A C 1
ATOM 558 O O . ARG A 1 71 ? -2.664 11.705 9.572 1.00 47.47 71 ARG A O 1
ATOM 565 N N . GLY A 1 72 ? -1.133 12.257 11.103 1.00 45.62 72 GLY A N 1
ATOM 566 C CA . GLY A 1 72 ? 0.015 11.773 10.327 1.00 45.62 72 GLY A CA 1
ATOM 567 C C . GLY A 1 72 ? 0.003 10.254 10.153 1.00 45.62 72 GLY A C 1
ATOM 568 O O . GLY A 1 72 ? 0.185 9.766 9.041 1.00 45.62 72 GLY A O 1
ATOM 569 N N . PHE A 1 73 ? -0.282 9.515 11.228 1.00 48.62 73 PHE A N 1
ATOM 570 C CA . PHE A 1 73 ? -0.385 8.056 11.186 1.00 48.62 73 PHE A CA 1
ATOM 571 C C . PHE A 1 73 ? -1.614 7.584 10.403 1.00 48.62 73 PHE A C 1
ATOM 573 O O . PHE A 1 73 ? -1.470 6.761 9.508 1.00 48.62 73 PHE A O 1
ATOM 580 N N . LEU A 1 74 ? -2.795 8.162 10.648 1.00 52.38 74 LEU A N 1
ATOM 581 C CA . LEU A 1 74 ? -4.013 7.864 9.890 1.00 52.38 74 LEU A CA 1
ATOM 582 C C . LEU A 1 74 ? -3.850 8.227 8.413 1.00 52.38 74 LEU A C 1
ATOM 584 O O . LEU A 1 74 ? -4.264 7.476 7.546 1.00 52.38 74 LEU A O 1
ATOM 588 N N . TYR A 1 75 ? -3.212 9.351 8.102 1.00 55.00 75 TYR A N 1
ATOM 589 C CA . TYR A 1 75 ? -2.966 9.757 6.725 1.00 55.00 75 TYR A CA 1
ATOM 590 C C . TYR A 1 75 ? -1.918 8.873 6.046 1.00 55.00 75 TYR A C 1
ATOM 592 O O . TYR A 1 75 ? -2.092 8.536 4.882 1.00 55.00 75 TYR A O 1
ATOM 600 N N . SER A 1 76 ? -0.874 8.439 6.758 1.00 50.94 76 SER A N 1
ATOM 601 C CA . SER A 1 76 ? 0.087 7.444 6.263 1.00 50.94 76 SER A CA 1
ATOM 602 C C . SER A 1 76 ? -0.578 6.082 6.033 1.00 50.94 76 SER A C 1
ATOM 604 O O . SER A 1 76 ? -0.376 5.460 4.995 1.00 50.94 76 SER A O 1
ATOM 606 N N . PHE A 1 77 ? -1.449 5.659 6.949 1.00 55.84 77 PHE A N 1
ATOM 607 C CA . PHE A 1 77 ? -2.212 4.418 6.864 1.00 55.84 77 PHE A CA 1
ATOM 608 C C . PHE A 1 77 ? -3.243 4.451 5.728 1.00 55.84 77 PHE A C 1
ATOM 610 O O . PHE A 1 77 ? -3.267 3.550 4.899 1.00 55.84 77 PHE A O 1
ATOM 617 N N . ILE A 1 78 ? -4.024 5.526 5.602 1.00 59.84 78 ILE A N 1
ATOM 618 C CA . ILE A 1 78 ? -4.953 5.743 4.484 1.00 59.84 78 ILE A CA 1
ATOM 619 C C . ILE A 1 78 ? -4.189 5.827 3.161 1.00 59.84 78 ILE A C 1
ATOM 621 O O . ILE A 1 78 ? -4.628 5.250 2.175 1.00 59.84 78 ILE A O 1
ATOM 625 N N . ARG A 1 79 ? -3.028 6.494 3.114 1.00 61.00 79 ARG A N 1
ATOM 626 C CA . ARG A 1 79 ? -2.169 6.520 1.917 1.00 61.00 79 ARG A CA 1
ATOM 627 C C . ARG A 1 79 ? -1.666 5.132 1.548 1.00 61.00 79 ARG A C 1
ATOM 629 O O . ARG A 1 79 ? -1.650 4.805 0.367 1.00 61.00 79 ARG A O 1
ATOM 636 N N . TYR A 1 80 ? -1.276 4.330 2.533 1.00 65.44 80 TYR A N 1
ATOM 637 C CA . TYR A 1 80 ? -0.849 2.954 2.322 1.00 65.44 80 TYR A CA 1
ATOM 638 C C . TYR A 1 80 ? -1.999 2.090 1.792 1.00 65.44 80 TYR A C 1
ATOM 640 O O . TYR A 1 80 ? -1.849 1.455 0.752 1.00 65.44 80 TYR A O 1
ATOM 648 N N . LEU A 1 81 ? -3.175 2.140 2.426 1.00 65.06 81 LEU A N 1
ATOM 649 C CA . LEU A 1 81 ? -4.369 1.432 1.958 1.00 65.06 81 LEU A CA 1
ATOM 650 C C . LEU A 1 81 ? -4.797 1.891 0.557 1.00 65.06 81 LEU A C 1
ATOM 652 O O . LEU A 1 81 ? -5.117 1.064 -0.292 1.00 65.06 81 LEU A O 1
ATOM 656 N N . PHE A 1 82 ? -4.729 3.192 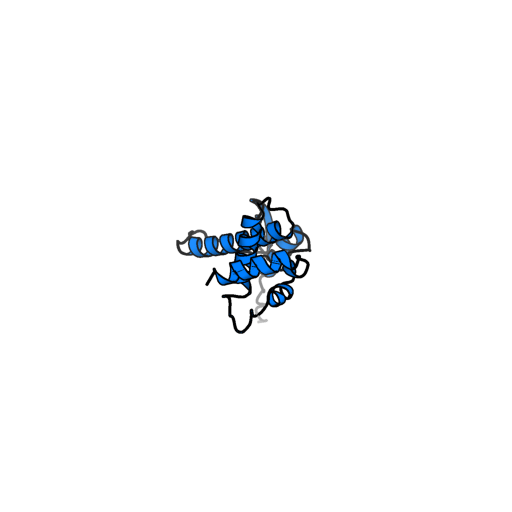0.271 1.00 65.81 82 PHE A N 1
ATOM 657 C CA . PHE A 1 82 ? -5.019 3.741 -1.052 1.00 65.81 82 PHE A CA 1
ATOM 658 C C . PHE A 1 82 ? -3.998 3.285 -2.101 1.00 65.81 82 PHE A C 1
ATOM 660 O O . PHE A 1 82 ? -4.375 2.955 -3.222 1.00 65.81 82 PHE A O 1
ATOM 667 N N . ALA A 1 83 ? -2.715 3.201 -1.745 1.00 68.69 83 ALA A N 1
ATOM 668 C CA . ALA A 1 83 ? -1.683 2.648 -2.617 1.00 68.69 83 ALA A CA 1
ATOM 669 C C . ALA A 1 83 ? -1.915 1.152 -2.897 1.00 68.69 83 ALA A C 1
ATOM 671 O O . ALA A 1 83 ? -1.778 0.719 -4.042 1.00 68.69 83 ALA A O 1
ATOM 672 N N . LEU A 1 84 ? -2.333 0.374 -1.891 1.00 70.06 84 LEU A N 1
ATOM 673 C CA . LEU A 1 84 ? -2.721 -1.028 -2.074 1.00 70.06 84 LEU A CA 1
ATOM 674 C C . LEU A 1 84 ? -3.949 -1.170 -2.983 1.00 70.06 84 LEU A C 1
ATOM 676 O O . LEU A 1 84 ? -3.958 -2.023 -3.872 1.00 70.06 84 LEU A O 1
ATOM 680 N N . GLN A 1 85 ? -4.954 -0.312 -2.809 1.00 72.38 85 GLN A N 1
ATOM 681 C CA . GLN A 1 85 ? -6.150 -0.294 -3.648 1.00 72.38 85 GLN A CA 1
ATOM 682 C C . GLN A 1 85 ? -5.813 0.068 -5.100 1.00 72.38 85 GLN A C 1
ATOM 684 O O . GLN A 1 85 ? -6.210 -0.645 -6.020 1.00 72.38 85 GLN A O 1
ATOM 689 N N . LEU A 1 86 ? -5.009 1.116 -5.311 1.00 68.69 86 LEU A N 1
ATOM 690 C CA . LEU A 1 86 ? -4.518 1.507 -6.634 1.00 68.69 86 LEU A CA 1
ATOM 691 C C . LEU A 1 86 ? -3.743 0.373 -7.305 1.00 68.69 86 LEU A C 1
ATOM 693 O O . LEU A 1 86 ? -3.964 0.096 -8.481 1.00 68.69 86 LEU A O 1
ATOM 697 N N . LYS A 1 87 ? -2.867 -0.311 -6.560 1.00 74.88 87 LYS A N 1
ATOM 698 C CA . LYS A 1 87 ? -2.125 -1.479 -7.046 1.00 74.88 87 LYS A CA 1
ATOM 699 C C . LYS A 1 87 ? -3.080 -2.589 -7.492 1.00 74.88 87 LYS A C 1
ATOM 701 O O . LYS A 1 87 ? -2.915 -3.128 -8.585 1.00 74.88 87 LYS A O 1
ATOM 706 N N . ARG A 1 88 ? -4.085 -2.925 -6.681 1.00 76.50 88 ARG A N 1
ATOM 707 C CA . ARG A 1 88 ? -5.086 -3.948 -7.016 1.00 76.50 88 ARG A CA 1
ATOM 708 C C . ARG A 1 88 ? -5.858 -3.580 -8.282 1.00 76.50 88 ARG A C 1
ATOM 710 O O . ARG A 1 88 ? -5.921 -4.376 -9.217 1.00 76.50 88 ARG A O 1
ATOM 717 N N . ASP A 1 89 ? -6.425 -2.379 -8.319 1.00 71.94 89 ASP A N 1
ATOM 718 C CA . ASP A 1 89 ? -7.274 -1.921 -9.422 1.00 71.94 89 ASP A CA 1
ATOM 719 C C . ASP A 1 89 ? -6.479 -1.806 -10.727 1.00 71.94 89 ASP A C 1
ATOM 721 O O . ASP A 1 89 ? -6.990 -2.107 -11.807 1.00 71.94 89 ASP A O 1
ATOM 725 N N . PHE A 1 90 ? -5.198 -1.455 -10.622 1.00 75.62 90 PHE A N 1
ATOM 726 C CA . PHE A 1 90 ? -4.258 -1.471 -11.728 1.00 75.62 90 PHE A CA 1
ATOM 727 C C . PHE A 1 90 ? -4.056 -2.880 -12.311 1.00 75.62 90 PHE A C 1
ATOM 729 O O . PHE A 1 90 ? -4.252 -3.082 -13.510 1.00 75.62 90 PHE A O 1
ATOM 736 N N . PHE A 1 91 ? -3.717 -3.875 -11.485 1.00 74.38 91 PHE A N 1
ATOM 737 C CA . PHE A 1 91 ? -3.449 -5.236 -11.970 1.00 74.38 91 PHE A CA 1
ATOM 738 C C . PHE A 1 91 ? -4.704 -6.015 -12.380 1.00 74.38 91 PHE A C 1
ATOM 740 O O . PHE A 1 91 ? -4.616 -6.889 -13.240 1.00 74.38 91 PHE A O 1
ATOM 747 N N . ASN A 1 92 ? -5.871 -5.663 -11.836 1.00 73.12 92 ASN A N 1
ATOM 748 C CA . ASN A 1 92 ? -7.160 -6.220 -12.251 1.00 73.12 92 ASN A CA 1
ATOM 749 C C . ASN A 1 92 ? -7.741 -5.536 -13.504 1.00 73.12 92 ASN A C 1
ATOM 751 O O . ASN A 1 92 ? -8.824 -5.906 -13.952 1.00 73.12 92 ASN A O 1
ATOM 755 N N . GLY A 1 93 ? -7.050 -4.537 -14.071 1.00 73.75 93 GLY A N 1
ATOM 756 C CA . GLY A 1 93 ? -7.502 -3.812 -15.264 1.00 73.75 93 GLY A CA 1
ATOM 757 C C . GLY A 1 93 ? -8.707 -2.896 -15.027 1.00 73.75 93 GLY A C 1
ATOM 758 O O . GLY A 1 93 ? -9.343 -2.463 -15.983 1.00 73.75 93 GLY A O 1
ATOM 759 N N . LEU A 1 94 ? -9.023 -2.597 -13.766 1.00 69.31 94 LEU A N 1
ATOM 760 C CA . LEU A 1 94 ? -10.129 -1.722 -13.365 1.00 69.31 94 LEU A CA 1
ATOM 761 C C . LEU A 1 94 ? -9.753 -0.239 -13.478 1.00 69.31 94 LEU A C 1
ATOM 763 O O . LEU A 1 94 ? -10.622 0.627 -13.574 1.00 69.31 94 LEU A O 1
ATOM 767 N N . LEU A 1 95 ? -8.452 0.060 -13.491 1.00 69.94 95 LEU A N 1
ATOM 768 C CA . LEU A 1 95 ? -7.937 1.413 -13.630 1.00 69.94 95 LEU A CA 1
ATOM 769 C C . LEU A 1 95 ? -7.732 1.762 -15.110 1.00 69.94 95 LEU A C 1
ATOM 771 O O . LEU A 1 95 ? -6.695 1.467 -15.710 1.00 69.94 95 LEU A O 1
ATOM 775 N N . HIS A 1 96 ? -8.727 2.427 -15.703 1.00 69.00 96 HIS A N 1
ATOM 776 C CA . HIS A 1 96 ? -8.621 2.952 -17.062 1.00 69.00 96 HIS A CA 1
ATOM 777 C C . HIS A 1 96 ? -7.526 4.020 -17.130 1.00 69.00 96 HIS A C 1
ATOM 779 O O . HIS A 1 96 ? -7.683 5.144 -16.659 1.00 69.00 96 HIS A O 1
ATOM 785 N N . SER A 1 97 ? -6.399 3.663 -17.735 1.00 70.88 97 SER A N 1
ATOM 786 C CA . SER A 1 97 ? -5.269 4.559 -17.943 1.00 70.88 97 SER A CA 1
ATOM 787 C C . SER A 1 97 ? -4.699 4.375 -19.341 1.00 70.88 97 SER A C 1
ATOM 789 O O . SER A 1 97 ? -4.857 3.331 -19.977 1.00 70.88 97 SER A O 1
ATOM 791 N N . ASN A 1 98 ? -4.040 5.414 -19.853 1.00 77.94 98 ASN A N 1
ATOM 792 C CA . ASN A 1 98 ? -3.270 5.262 -21.078 1.00 77.94 98 ASN A CA 1
ATOM 793 C C . ASN A 1 98 ? -2.024 4.397 -20.806 1.00 77.94 98 ASN A C 1
ATOM 795 O O . ASN A 1 98 ? -1.560 4.263 -19.671 1.00 77.94 98 ASN A O 1
ATOM 799 N N . ARG A 1 99 ? -1.449 3.836 -21.873 1.00 78.25 99 ARG A N 1
ATOM 800 C CA . ARG A 1 99 ? -0.304 2.920 -21.785 1.00 78.25 99 ARG A CA 1
ATOM 801 C C . ARG A 1 99 ? 0.890 3.500 -21.014 1.00 78.25 99 ARG A C 1
ATOM 803 O O . ARG A 1 99 ? 1.545 2.764 -20.284 1.00 78.25 99 ARG A O 1
ATOM 810 N N . ASN A 1 100 ? 1.171 4.794 -21.159 1.00 79.75 100 ASN A N 1
ATOM 811 C CA . ASN A 1 100 ? 2.320 5.432 -20.511 1.00 79.75 100 ASN A CA 1
ATOM 812 C C . ASN A 1 100 ? 2.097 5.583 -19.002 1.00 79.75 100 ASN A C 1
ATOM 814 O O . ASN A 1 100 ? 2.984 5.267 -18.216 1.00 79.75 100 ASN A O 1
ATOM 818 N N . THR A 1 101 ? 0.894 5.993 -18.594 1.00 80.12 101 THR A N 1
ATOM 819 C CA . THR A 1 101 ? 0.495 6.051 -17.183 1.00 80.12 101 THR A CA 1
ATOM 820 C C . THR A 1 101 ? 0.529 4.663 -16.548 1.00 80.12 101 THR A C 1
ATOM 822 O O . THR A 1 101 ? 1.060 4.513 -15.454 1.00 80.12 101 THR A O 1
ATOM 825 N N . SER A 1 102 ? 0.047 3.638 -17.254 1.00 81.25 102 SER A N 1
ATOM 826 C CA . SER A 1 102 ? 0.102 2.248 -16.790 1.00 81.25 102 SER A CA 1
ATOM 827 C C . SER A 1 10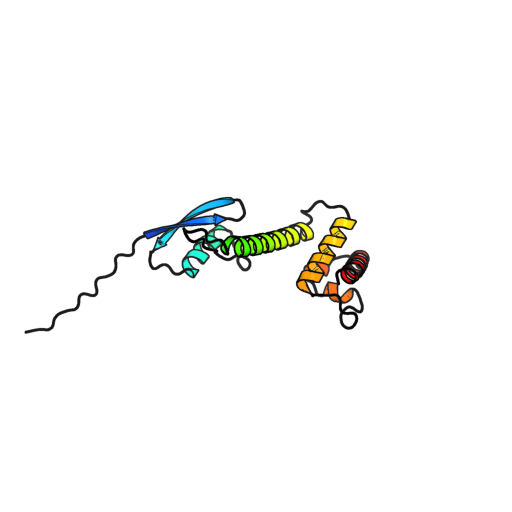2 ? 1.535 1.775 -16.529 1.00 81.25 102 SER A C 1
ATOM 829 O O . SER A 1 102 ? 1.822 1.187 -15.488 1.00 81.25 102 SER A O 1
ATOM 831 N N . LEU A 1 103 ? 2.450 2.046 -17.461 1.00 86.06 103 LEU A N 1
ATOM 832 C CA . LEU A 1 103 ? 3.862 1.689 -17.319 1.00 86.06 103 LEU A CA 1
ATOM 833 C C . LEU A 1 103 ? 4.510 2.386 -16.117 1.00 86.06 103 LEU A C 1
ATOM 835 O O . LEU A 1 103 ? 5.255 1.754 -15.371 1.00 86.06 103 LEU A O 1
ATOM 839 N N . LEU A 1 104 ? 4.192 3.665 -15.911 1.00 84.81 104 LEU A N 1
ATOM 840 C CA . LEU A 1 104 ? 4.726 4.448 -14.803 1.00 84.81 104 LEU A CA 1
ATOM 841 C C . LEU A 1 104 ? 4.198 3.963 -13.444 1.00 84.81 104 LEU A C 1
ATOM 843 O O . LEU A 1 104 ? 4.976 3.811 -12.508 1.00 84.81 104 LEU A O 1
ATOM 847 N N . LEU A 1 105 ? 2.902 3.651 -13.344 1.00 81.50 105 LEU A N 1
ATOM 848 C CA . LEU A 1 105 ? 2.312 3.063 -12.135 1.00 81.50 105 LEU A CA 1
ATOM 849 C C . LEU A 1 105 ? 2.951 1.713 -11.798 1.00 81.50 105 LEU A C 1
ATOM 851 O O . LEU A 1 105 ? 3.308 1.472 -10.647 1.00 81.50 105 LEU A O 1
ATOM 855 N N . ALA A 1 106 ? 3.158 0.858 -12.803 1.00 84.44 106 ALA A N 1
ATOM 856 C CA . ALA A 1 106 ? 3.857 -0.407 -12.615 1.00 84.44 106 ALA A CA 1
ATOM 857 C C . ALA A 1 106 ? 5.297 -0.204 -12.113 1.00 84.44 106 ALA A C 1
ATOM 859 O O . ALA A 1 106 ? 5.729 -0.937 -11.227 1.00 84.44 106 ALA A O 1
ATOM 860 N N . ALA A 1 107 ? 6.021 0.796 -12.627 1.00 86.94 107 ALA A N 1
ATOM 861 C CA . ALA A 1 107 ? 7.371 1.120 -12.166 1.00 86.94 107 ALA A CA 1
ATOM 862 C C . ALA A 1 107 ? 7.392 1.612 -10.708 1.00 86.94 107 ALA A C 1
ATOM 864 O O . ALA A 1 107 ? 8.227 1.154 -9.933 1.00 86.94 107 ALA A O 1
ATOM 865 N N . PHE A 1 108 ? 6.440 2.460 -10.300 1.00 83.62 108 PHE A N 1
ATOM 866 C CA . PHE A 1 108 ? 6.317 2.887 -8.900 1.00 83.62 108 PHE A CA 1
ATOM 867 C C . PHE A 1 108 ? 6.010 1.727 -7.950 1.00 83.62 108 PHE A C 1
ATOM 869 O O . PHE A 1 108 ? 6.589 1.654 -6.869 1.00 83.62 108 PHE A O 1
ATOM 876 N N . ILE A 1 109 ? 5.131 0.803 -8.351 1.00 82.81 109 ILE A N 1
ATOM 877 C CA . ILE A 1 109 ? 4.824 -0.389 -7.548 1.00 82.81 109 ILE A CA 1
ATOM 878 C C . ILE A 1 109 ? 6.085 -1.242 -7.375 1.00 82.81 109 ILE A C 1
ATOM 880 O O . ILE A 1 109 ? 6.408 -1.643 -6.259 1.00 82.81 109 ILE A O 1
ATOM 884 N N . VAL A 1 110 ? 6.828 -1.466 -8.462 1.00 86.69 110 VAL A N 1
ATOM 885 C CA . VAL A 1 110 ? 8.088 -2.219 -8.434 1.00 86.69 110 VAL A CA 1
ATOM 886 C C . VAL A 1 110 ? 9.102 -1.569 -7.493 1.00 86.69 110 VAL A C 1
ATOM 888 O O . VAL A 1 110 ? 9.609 -2.270 -6.624 1.00 86.69 110 VAL A O 1
ATOM 891 N N . GLN A 1 111 ? 9.338 -0.260 -7.612 1.00 84.38 111 GLN A N 1
ATOM 892 C CA . GLN A 1 111 ? 10.239 0.482 -6.719 1.00 84.38 111 GLN A CA 1
ATOM 893 C C . GLN A 1 111 ? 9.816 0.333 -5.253 1.00 84.38 111 GLN A C 1
ATOM 895 O O . GLN A 1 111 ? 10.640 0.099 -4.375 1.00 84.38 111 GLN A O 1
ATOM 900 N N . SER A 1 112 ? 8.514 0.442 -4.972 1.00 80.50 112 SER A N 1
ATOM 901 C CA . SER A 1 112 ? 8.009 0.367 -3.598 1.00 80.50 112 SER A CA 1
ATOM 902 C C . SER A 1 112 ? 8.192 -1.010 -2.950 1.00 80.50 112 SER A C 1
ATOM 904 O O . SER A 1 112 ? 8.288 -1.096 -1.729 1.00 80.50 112 SER A O 1
ATOM 906 N N . GLU A 1 113 ? 8.247 -2.083 -3.746 1.00 79.31 113 GLU A N 1
ATOM 907 C CA . GLU A 1 113 ? 8.359 -3.458 -3.246 1.00 79.31 113 GLU A CA 1
ATOM 908 C C . GLU A 1 113 ? 9.772 -4.026 -3.306 1.00 79.31 113 GLU A C 1
ATOM 910 O O . GLU A 1 113 ? 10.155 -4.810 -2.439 1.00 79.31 113 GLU A O 1
ATOM 915 N N . LEU A 1 114 ? 10.527 -3.677 -4.346 1.00 83.25 114 LEU A N 1
ATOM 916 C CA . LEU A 1 114 ? 11.871 -4.199 -4.585 1.00 83.25 114 LEU A CA 1
ATOM 917 C C . LEU A 1 114 ? 12.968 -3.222 -4.148 1.00 83.25 114 LEU A C 1
ATOM 919 O O . LEU A 1 114 ? 14.130 -3.619 -4.111 1.00 83.25 114 LEU A O 1
ATOM 923 N N . GLY A 1 115 ? 12.600 -1.993 -3.778 1.00 83.38 115 GLY A N 1
ATOM 924 C CA . GLY A 1 115 ? 13.539 -0.918 -3.482 1.00 83.38 115 GLY A CA 1
ATOM 925 C C . GLY A 1 115 ? 14.149 -0.322 -4.748 1.00 83.38 115 GLY A C 1
ATOM 926 O O . GLY A 1 115 ? 13.677 -0.571 -5.856 1.00 83.38 115 GLY A O 1
ATOM 927 N N . ASP A 1 116 ? 15.202 0.472 -4.562 1.00 87.44 116 ASP A N 1
ATOM 928 C CA . ASP A 1 116 ? 15.864 1.181 -5.653 1.00 87.44 116 ASP A CA 1
ATOM 929 C C . ASP A 1 116 ? 16.510 0.229 -6.664 1.00 87.44 116 ASP A C 1
ATOM 931 O O . ASP A 1 116 ? 17.000 -0.855 -6.329 1.00 87.44 116 ASP A O 1
ATOM 935 N N . TYR A 1 117 ? 16.548 0.651 -7.929 1.00 85.56 117 TYR A N 1
ATOM 936 C CA . TYR A 1 117 ? 17.200 -0.120 -8.977 1.00 85.56 117 TYR A CA 1
ATOM 937 C C . TYR A 1 117 ? 18.693 -0.324 -8.671 1.00 85.56 117 TYR A C 1
ATOM 939 O O . TYR A 1 117 ? 19.483 0.621 -8.657 1.00 85.56 117 TYR A O 1
ATOM 947 N N . MET A 1 118 ? 19.103 -1.585 -8.516 1.00 83.31 118 MET A N 1
ATOM 948 C CA . MET A 1 118 ? 20.502 -1.965 -8.325 1.00 83.31 118 MET A CA 1
ATOM 949 C C . MET A 1 118 ? 21.029 -2.722 -9.541 1.00 83.31 118 MET A C 1
ATOM 951 O O . MET A 1 118 ? 20.606 -3.841 -9.820 1.00 83.31 118 MET A O 1
ATOM 955 N N . GLU A 1 119 ? 22.005 -2.160 -10.253 1.00 81.69 119 GLU A N 1
ATOM 956 C CA . GLU A 1 119 ? 22.563 -2.753 -11.481 1.00 81.69 119 GLU A CA 1
ATOM 957 C C . GLU A 1 119 ? 23.144 -4.168 -11.272 1.00 81.69 119 GLU A C 1
ATOM 959 O O . GLU A 1 119 ? 23.112 -5.013 -12.169 1.00 81.69 119 GLU A O 1
ATOM 964 N N . THR A 1 120 ? 23.621 -4.468 -10.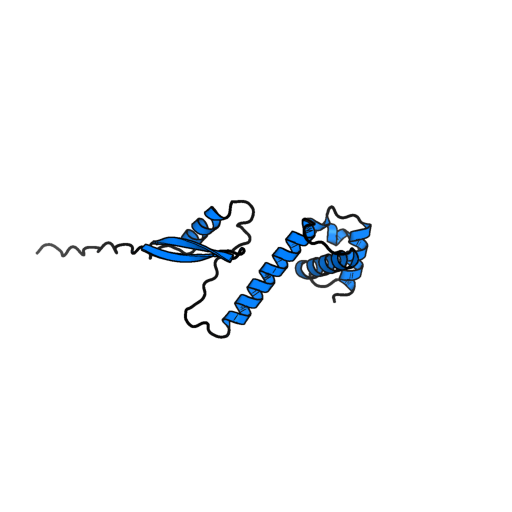062 1.00 79.00 120 THR A N 1
ATOM 965 C CA . THR A 1 120 ? 24.134 -5.788 -9.667 1.00 79.00 120 THR A CA 1
ATOM 966 C C . THR A 1 120 ? 23.051 -6.869 -9.628 1.00 79.00 120 THR A C 1
ATOM 968 O O . THR A 1 120 ? 23.334 -8.018 -9.982 1.00 79.00 120 THR A O 1
ATOM 971 N N . GLU A 1 121 ? 21.822 -6.510 -9.254 1.00 73.56 121 GLU A N 1
ATOM 972 C CA . GLU A 1 121 ? 20.695 -7.429 -9.036 1.00 73.56 121 GLU A CA 1
ATOM 973 C C . GLU A 1 121 ? 19.641 -7.357 -10.155 1.00 73.56 121 GLU A C 1
ATOM 975 O O . GLU A 1 121 ? 18.992 -8.357 -10.479 1.00 73.56 121 GLU A O 1
ATOM 980 N N . CYS A 1 122 ? 19.527 -6.205 -10.818 1.00 77.44 122 CYS A N 1
ATOM 981 C CA . CYS A 1 122 ? 18.524 -5.878 -11.829 1.00 77.44 122 CYS A CA 1
ATOM 982 C C . CYS A 1 122 ? 19.067 -5.928 -13.270 1.00 77.44 122 CYS A C 1
ATOM 984 O O . CYS A 1 122 ? 18.570 -5.228 -14.147 1.00 77.44 122 CYS A O 1
ATOM 986 N N . LYS A 1 123 ? 20.053 -6.793 -13.551 1.00 75.19 123 LYS A N 1
ATOM 987 C CA . LYS A 1 123 ? 20.740 -6.920 -14.861 1.00 75.19 123 LYS A CA 1
ATOM 988 C C . LYS A 1 123 ? 19.829 -7.180 -16.072 1.00 75.19 123 LYS A C 1
ATOM 990 O O . LYS A 1 123 ? 20.254 -7.027 -17.212 1.00 75.19 123 LYS A O 1
ATOM 995 N N . SER A 1 124 ? 18.607 -7.652 -15.847 1.00 84.94 124 SER A N 1
ATOM 996 C CA . SER A 1 124 ? 17.618 -7.966 -16.881 1.00 84.94 124 SER A CA 1
ATOM 997 C C . SER A 1 124 ? 16.216 -7.897 -16.292 1.00 84.94 124 SER A C 1
ATOM 999 O O . SER A 1 124 ? 16.042 -8.198 -15.114 1.00 84.94 124 SER A O 1
ATOM 1001 N N . TYR A 1 125 ? 15.199 -7.630 -17.117 1.00 84.56 125 TYR A N 1
ATOM 1002 C CA . TYR A 1 125 ? 13.787 -7.589 -16.712 1.00 84.56 125 TYR A CA 1
ATOM 1003 C C . TYR A 1 125 ? 13.297 -8.889 -16.041 1.00 84.56 125 TYR A C 1
ATOM 1005 O O . TYR A 1 125 ? 12.214 -8.921 -15.463 1.00 84.56 125 TYR A O 1
ATOM 1013 N N . ALA A 1 126 ? 14.085 -9.968 -16.079 1.00 86.56 126 ALA A N 1
ATOM 1014 C CA . ALA A 1 126 ? 13.833 -11.218 -15.372 1.00 86.56 126 ALA A CA 1
ATOM 1015 C C . ALA A 1 126 ? 13.549 -11.047 -13.866 1.00 86.56 126 ALA A C 1
ATOM 1017 O O . ALA A 1 126 ? 12.767 -11.829 -13.320 1.00 86.56 126 ALA A O 1
ATOM 1018 N N . TYR A 1 127 ? 14.112 -10.034 -13.187 1.00 86.56 127 TYR A N 1
ATOM 1019 C CA . TYR A 1 127 ? 13.780 -9.789 -11.773 1.00 86.56 127 TYR A CA 1
ATOM 1020 C C . TYR A 1 127 ? 12.296 -9.429 -11.588 1.00 86.56 127 TYR A C 1
ATOM 1022 O O . TYR A 1 127 ? 11.686 -9.854 -10.610 1.00 86.56 127 TYR A O 1
ATOM 1030 N N . LEU A 1 128 ? 11.677 -8.766 -12.571 1.00 87.94 128 LEU A N 1
ATOM 1031 C CA . LEU A 1 128 ? 10.252 -8.428 -12.552 1.00 87.94 128 LEU A CA 1
ATOM 1032 C C . LEU A 1 128 ? 9.361 -9.670 -12.642 1.00 87.94 128 LEU A C 1
ATOM 1034 O O . LEU A 1 128 ? 8.272 -9.682 -12.079 1.00 87.94 128 LEU A O 1
ATOM 1038 N N . LYS A 1 129 ? 9.820 -10.759 -13.273 1.00 85.31 129 LYS A N 1
ATOM 1039 C CA . LYS A 1 129 ? 9.052 -12.019 -13.335 1.00 85.31 129 LYS A CA 1
ATOM 1040 C C . LYS A 1 129 ? 8.968 -12.746 -11.988 1.00 85.31 129 LYS A C 1
ATOM 1042 O O . LYS A 1 129 ? 8.115 -13.623 -11.819 1.00 85.31 129 LYS A O 1
ATOM 1047 N N . LYS A 1 130 ? 9.822 -12.383 -11.020 1.00 81.69 130 LYS A N 1
ATOM 1048 C CA . LYS A 1 130 ? 9.711 -12.856 -9.631 1.00 81.69 130 LYS A CA 1
ATOM 1049 C C . LYS A 1 130 ? 8.480 -12.257 -8.943 1.00 81.69 130 LYS A C 1
ATOM 1051 O O . LYS A 1 130 ? 7.878 -12.927 -8.108 1.00 81.69 130 LYS A O 1
ATOM 1056 N N . HIS A 1 131 ? 8.064 -11.055 -9.346 1.00 76.31 131 HIS A N 1
ATOM 1057 C CA . HIS A 1 131 ? 6.852 -10.415 -8.854 1.00 76.31 131 HIS A CA 1
ATOM 1058 C C . HIS A 1 131 ? 5.608 -11.100 -9.442 1.00 76.31 131 HIS A C 1
ATOM 1060 O O . HIS A 1 131 ? 5.400 -11.140 -10.658 1.00 76.31 131 HIS A O 1
ATOM 1066 N N . HIS A 1 132 ? 4.767 -11.652 -8.567 1.00 75.75 132 HIS A N 1
ATOM 1067 C CA . HIS A 1 132 ? 3.631 -12.501 -8.937 1.00 75.75 132 HIS A CA 1
ATOM 1068 C C . HIS A 1 132 ? 2.659 -11.842 -9.934 1.00 75.75 132 HIS A C 1
ATOM 1070 O O . HIS A 1 132 ? 2.187 -12.525 -10.839 1.00 75.75 132 HIS A O 1
ATOM 1076 N N . LEU A 1 133 ? 2.440 -10.522 -9.847 1.00 71.56 133 LEU A N 1
ATOM 1077 C CA . LEU A 1 133 ? 1.529 -9.786 -10.744 1.00 71.56 133 LEU A CA 1
ATOM 1078 C C . LEU A 1 133 ? 2.153 -9.409 -12.100 1.00 71.56 133 LEU A C 1
ATOM 1080 O O . LEU A 1 133 ? 1.437 -9.079 -13.038 1.00 71.56 133 LEU A O 1
ATOM 1084 N N . LEU A 1 134 ? 3.483 -9.473 -12.229 1.00 81.00 134 LEU A N 1
ATOM 1085 C CA . LEU A 1 134 ? 4.204 -9.144 -13.469 1.00 81.00 134 LEU A CA 1
ATOM 1086 C C . LEU A 1 134 ? 4.677 -10.388 -14.225 1.00 81.00 134 LEU A C 1
ATOM 1088 O O . LEU A 1 134 ? 5.053 -10.299 -15.391 1.00 81.00 134 LEU A O 1
ATOM 1092 N N . ARG A 1 135 ? 4.605 -11.569 -13.599 1.00 80.75 135 ARG A N 1
ATOM 1093 C CA . ARG A 1 135 ? 5.012 -12.850 -14.191 1.00 80.75 135 ARG A CA 1
ATOM 1094 C C . ARG A 1 135 ? 4.353 -13.133 -15.543 1.00 80.75 135 ARG A C 1
ATOM 1096 O O . ARG A 1 135 ? 5.004 -13.697 -16.417 1.00 80.75 135 ARG A O 1
ATOM 1103 N N . SER A 1 136 ? 3.080 -12.765 -15.693 1.00 79.56 136 SER A N 1
ATOM 1104 C CA . SER A 1 136 ? 2.295 -13.002 -16.911 1.00 79.56 136 SER A CA 1
ATOM 1105 C C . SER A 1 136 ? 2.330 -11.834 -17.905 1.00 79.56 136 SER A C 1
ATOM 1107 O O . SER A 1 136 ? 1.740 -11.941 -18.981 1.00 79.56 136 SER A O 1
ATOM 1109 N N . ALA A 1 137 ? 2.971 -10.713 -17.564 1.00 84.75 137 ALA A N 1
ATOM 1110 C CA . ALA A 1 137 ? 3.036 -9.562 -18.454 1.00 84.75 137 ALA A CA 1
ATOM 1111 C C . ALA A 1 137 ? 3.989 -9.838 -19.636 1.00 84.75 137 ALA A C 1
ATOM 1113 O O . ALA A 1 137 ? 4.990 -10.544 -19.475 1.00 84.75 137 ALA A O 1
ATOM 1114 N N . PRO A 1 138 ? 3.707 -9.282 -20.828 1.00 88.25 138 PRO A N 1
ATOM 1115 C CA . PRO A 1 138 ? 4.547 -9.493 -22.000 1.00 88.25 138 PRO A CA 1
ATOM 1116 C C . PRO A 1 138 ? 5.931 -8.860 -21.815 1.00 88.25 138 PRO A C 1
ATOM 1118 O O . PRO A 1 138 ? 6.065 -7.790 -21.223 1.00 88.25 138 PRO A O 1
ATOM 1121 N N . ASP A 1 139 ? 6.965 -9.476 -22.388 1.00 90.81 139 ASP A N 1
ATOM 1122 C CA . ASP A 1 139 ? 8.357 -9.035 -22.201 1.00 90.81 139 ASP A CA 1
ATOM 1123 C C . ASP A 1 139 ? 8.583 -7.583 -22.655 1.00 90.81 139 ASP A C 1
ATOM 1125 O O . ASP A 1 139 ? 9.307 -6.831 -22.008 1.00 90.81 139 ASP A O 1
ATOM 1129 N N . SER A 1 140 ? 7.897 -7.141 -23.714 1.00 90.19 140 SER A N 1
ATOM 1130 C CA . SER A 1 140 ? 7.943 -5.748 -24.186 1.00 90.19 140 SER A CA 1
ATOM 1131 C C . SER A 1 140 ? 7.415 -4.738 -23.166 1.00 90.19 140 SER A C 1
ATOM 1133 O O . SER A 1 140 ? 7.870 -3.596 -23.139 1.00 90.19 140 SER A O 1
ATOM 1135 N N . TYR A 1 141 ? 6.478 -5.154 -22.315 1.00 89.12 141 TYR A N 1
ATOM 1136 C CA . TYR A 1 141 ? 5.987 -4.357 -21.200 1.00 89.12 141 TYR A CA 1
ATOM 1137 C C . TYR A 1 141 ? 7.008 -4.338 -20.060 1.00 89.12 141 TYR A C 1
ATOM 1139 O O . TYR A 1 141 ? 7.360 -3.267 -19.574 1.00 89.12 141 TYR A O 1
ATOM 1147 N N . LEU A 1 142 ? 7.549 -5.504 -19.691 1.00 91.56 142 LEU A N 1
ATOM 1148 C CA . LEU A 1 142 ? 8.541 -5.632 -18.617 1.00 91.56 142 LEU A CA 1
ATOM 1149 C C . LEU A 1 142 ? 9.828 -4.851 -18.902 1.00 91.56 142 LEU A C 1
ATOM 1151 O O . LEU A 1 142 ? 10.361 -4.214 -17.998 1.00 91.56 142 LEU A O 1
ATOM 1155 N N . MET A 1 143 ? 10.297 -4.840 -20.153 1.00 91.94 143 MET A N 1
ATOM 1156 C CA . MET A 1 143 ? 11.449 -4.029 -20.559 1.00 91.94 143 MET A CA 1
ATOM 1157 C C . MET A 1 143 ? 11.209 -2.539 -20.306 1.00 91.94 143 MET A C 1
ATOM 1159 O O . MET A 1 143 ? 12.061 -1.870 -19.730 1.00 91.94 143 MET A O 1
ATOM 1163 N N . ARG A 1 144 ? 10.022 -2.023 -20.654 1.00 93.06 144 ARG A N 1
ATOM 1164 C CA . ARG A 1 144 ? 9.694 -0.613 -20.404 1.00 93.06 144 ARG A CA 1
ATOM 1165 C C . ARG A 1 144 ? 9.494 -0.287 -18.931 1.00 93.06 144 ARG A C 1
ATOM 1167 O O . ARG A 1 144 ? 9.894 0.788 -18.503 1.00 93.06 144 ARG A O 1
ATOM 1174 N N . VAL A 1 145 ? 8.931 -1.204 -18.148 1.00 90.81 145 VAL A N 1
ATOM 1175 C CA . VAL A 1 145 ? 8.847 -1.035 -16.688 1.00 90.81 145 VAL A CA 1
ATOM 1176 C C . VAL A 1 145 ? 10.242 -0.987 -16.065 1.00 90.81 145 VAL A C 1
ATOM 1178 O O . VAL A 1 145 ? 10.487 -0.133 -15.223 1.00 90.81 145 VAL A O 1
ATOM 1181 N N . MET A 1 146 ? 11.168 -1.845 -16.501 1.00 92.00 146 MET A N 1
ATOM 1182 C CA . MET A 1 146 ? 12.556 -1.829 -16.028 1.00 92.00 146 MET A CA 1
ATOM 1183 C C . MET A 1 146 ? 13.269 -0.514 -16.364 1.00 92.00 146 MET A C 1
ATOM 1185 O O . MET A 1 146 ? 13.939 0.035 -15.497 1.00 92.00 146 MET A O 1
ATOM 1189 N N . GLU A 1 147 ? 13.123 -0.005 -17.588 1.00 92.00 147 GLU A N 1
ATOM 1190 C CA . GLU A 1 147 ? 13.701 1.289 -17.983 1.00 92.00 147 GLU A CA 1
ATOM 1191 C C . GLU A 1 147 ? 13.167 2.438 -17.131 1.00 92.00 147 GLU A C 1
ATOM 1193 O O . GLU A 1 147 ? 13.929 3.299 -16.710 1.00 92.00 147 GLU A O 1
ATOM 1198 N N . LEU A 1 148 ? 11.866 2.444 -16.836 1.00 89.69 148 LEU A N 1
ATOM 1199 C CA . LEU A 1 148 ? 11.286 3.448 -15.947 1.00 89.69 148 LEU A CA 1
ATOM 1200 C C . LEU A 1 148 ? 11.783 3.275 -14.510 1.00 89.69 148 LEU A C 1
ATOM 1202 O O . LEU A 1 148 ? 12.132 4.263 -13.878 1.00 89.69 148 LEU A O 1
ATOM 1206 N N . HIS A 1 149 ? 11.886 2.043 -14.011 1.00 90.06 149 HIS A N 1
ATOM 1207 C CA . HIS A 1 149 ? 12.407 1.750 -12.675 1.00 90.06 149 HIS A CA 1
ATOM 1208 C C . HIS A 1 149 ? 13.834 2.293 -12.473 1.00 90.06 149 HIS A C 1
ATOM 1210 O O . HIS A 1 149 ? 14.128 2.865 -11.431 1.00 90.06 149 HIS A O 1
ATOM 1216 N N . GLN A 1 150 ? 14.688 2.236 -13.502 1.00 88.31 150 GLN A N 1
ATOM 1217 C CA . GLN A 1 150 ? 16.032 2.839 -13.482 1.00 88.31 150 GLN A CA 1
ATOM 1218 C C . GLN A 1 150 ? 16.032 4.361 -13.285 1.00 88.31 150 GLN A C 1
ATOM 1220 O O . GLN A 1 150 ? 17.034 4.919 -12.851 1.00 88.31 150 GLN A O 1
ATOM 1225 N N . THR A 1 151 ? 14.941 5.044 -13.637 1.00 87.56 151 THR A N 1
ATOM 1226 C CA . THR A 1 151 ? 14.827 6.506 -13.507 1.00 87.56 151 THR A CA 1
ATOM 1227 C C . THR A 1 151 ? 14.288 6.959 -12.151 1.00 87.56 151 THR A C 1
ATOM 1229 O O . THR A 1 151 ? 14.287 8.155 -11.884 1.00 87.56 151 THR A O 1
ATOM 1232 N N . LEU A 1 152 ? 13.815 6.029 -11.313 1.00 80.44 152 LEU A N 1
ATOM 1233 C CA . LEU A 1 152 ? 13.151 6.312 -10.034 1.00 80.44 152 LEU A CA 1
ATOM 1234 C C . LEU A 1 152 ? 14.102 6.288 -8.821 1.00 80.44 152 LEU A C 1
ATOM 1236 O O . LEU A 1 152 ? 13.631 6.161 -7.694 1.00 80.44 152 LEU A O 1
ATOM 1240 N N . VAL A 1 153 ? 15.413 6.407 -9.060 1.00 59.53 153 VAL A N 1
ATOM 1241 C CA . VAL A 1 153 ? 16.493 6.387 -8.053 1.00 59.53 153 VAL A CA 1
ATOM 1242 C C . VAL A 1 153 ? 16.681 7.753 -7.395 1.00 59.53 153 VAL A C 1
ATOM 1244 O O . VAL A 1 153 ? 16.680 8.766 -8.133 1.00 59.53 153 VAL A O 1
#